Protein AF-A0A6J5XW31-F1 (afdb_monomer_lite)

Foldseek 3Di:
DDPPPPPPPPPDVLVVCLDLVNVLVVLVPQPPADPQLSVLLSVLSVDSVSSSVLVPDDNVVNRVVSVVSVD

Structure (mmCIF, N/CA/C/O backbone):
data_AF-A0A6J5XW31-F1
#
_entry.id   AF-A0A6J5XW31-F1
#
loop_
_atom_site.group_PDB
_atom_site.id
_atom_site.type_symbol
_a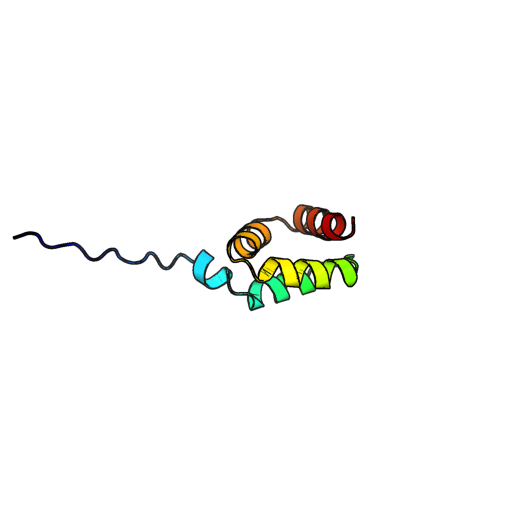tom_site.label_atom_id
_atom_site.label_alt_id
_atom_site.label_comp_id
_atom_site.label_asym_id
_atom_site.label_entity_id
_atom_site.label_seq_id
_atom_site.pdbx_PDB_ins_code
_atom_site.Cartn_x
_atom_site.Cartn_y
_atom_site.Cartn_z
_atom_site.occupancy
_atom_site.B_iso_or_equiv
_atom_site.auth_seq_id
_atom_site.auth_comp_id
_atom_site.auth_asym_id
_atom_site.auth_atom_id
_atom_site.pdbx_PDB_model_num
ATOM 1 N N . MET A 1 1 ? -12.517 -8.642 -47.707 1.00 38.66 1 MET A N 1
ATOM 2 C CA . MET A 1 1 ? -11.697 -9.506 -46.825 1.00 38.66 1 MET A CA 1
ATOM 3 C C . MET A 1 1 ? -11.349 -8.730 -45.563 1.00 38.66 1 MET A C 1
ATOM 5 O O . MET A 1 1 ? -10.508 -7.841 -45.604 1.00 38.66 1 MET A O 1
ATOM 9 N N . LEU A 1 2 ? -12.054 -9.008 -44.465 1.00 44.69 2 LEU A N 1
ATOM 10 C CA . LEU A 1 2 ? -11.849 -8.370 -43.166 1.00 44.69 2 LEU A CA 1
ATOM 11 C C . LEU A 1 2 ? -10.545 -8.903 -42.546 1.00 44.69 2 LEU A C 1
ATOM 13 O O . LEU A 1 2 ? -10.547 -9.930 -41.871 1.00 44.69 2 LEU A O 1
ATOM 17 N N . LYS A 1 3 ? -9.414 -8.233 -42.793 1.00 46.03 3 LYS A N 1
ATOM 18 C CA . LYS A 1 3 ? -8.188 -8.476 -42.022 1.00 46.03 3 LYS A CA 1
ATOM 19 C C . LYS A 1 3 ? -8.382 -7.834 -40.650 1.00 46.03 3 LYS A C 1
ATOM 21 O O . LYS A 1 3 ? -8.126 -6.646 -40.474 1.00 46.03 3 LYS A O 1
ATOM 26 N N . ARG A 1 4 ? -8.882 -8.625 -39.695 1.00 52.94 4 ARG A N 1
ATOM 27 C CA . ARG A 1 4 ? -8.852 -8.297 -38.265 1.00 52.94 4 ARG A CA 1
ATOM 28 C C . ARG A 1 4 ? -7.394 -8.043 -37.894 1.00 52.94 4 ARG A C 1
ATOM 30 O O . ARG A 1 4 ? -6.575 -8.958 -37.870 1.00 52.94 4 ARG A O 1
ATOM 37 N N . LYS A 1 5 ? -7.057 -6.767 -37.730 1.00 45.31 5 LYS A N 1
ATOM 38 C CA . LYS A 1 5 ? -5.748 -6.312 -37.283 1.00 45.31 5 LYS A CA 1
ATOM 39 C C . LYS A 1 5 ? -5.667 -6.729 -35.820 1.00 45.31 5 LYS A C 1
ATOM 41 O O . LYS A 1 5 ? -6.383 -6.164 -35.006 1.00 45.31 5 LYS A O 1
ATOM 46 N N . SER A 1 6 ? -4.890 -7.779 -35.550 1.00 50.56 6 SER A N 1
ATOM 47 C CA . SER A 1 6 ? -4.594 -8.253 -34.199 1.00 50.56 6 SER A CA 1
ATOM 48 C C . SER A 1 6 ? -4.280 -7.040 -33.338 1.00 50.56 6 SER A C 1
ATOM 50 O O . SER A 1 6 ? -3.357 -6.283 -33.660 1.00 50.56 6 SER A O 1
ATOM 52 N N . GLU A 1 7 ? -5.094 -6.826 -32.308 1.00 49.41 7 GLU A N 1
ATOM 53 C CA . GLU A 1 7 ? -4.809 -5.881 -31.245 1.00 49.41 7 GLU A CA 1
ATOM 54 C C . GLU A 1 7 ? -3.420 -6.248 -30.744 1.00 49.41 7 GLU A C 1
ATOM 56 O O . GLU A 1 7 ? -3.192 -7.325 -30.196 1.00 49.41 7 GLU A O 1
ATOM 61 N N . LYS A 1 8 ? -2.442 -5.400 -31.065 1.00 43.78 8 LYS A N 1
ATOM 62 C CA . LYS A 1 8 ? -1.163 -5.442 -30.382 1.00 43.78 8 LYS A CA 1
ATOM 63 C C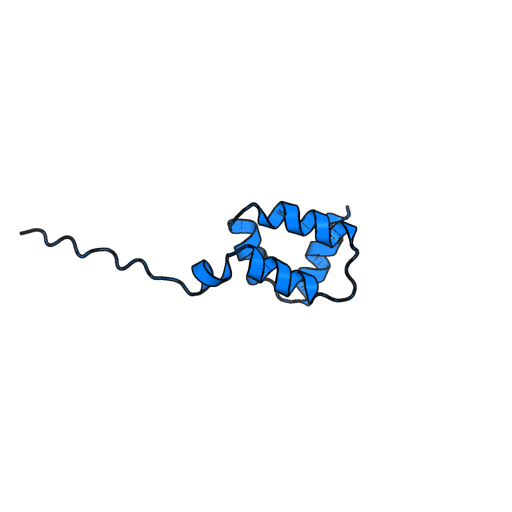 . LYS A 1 8 ? -1.528 -5.151 -28.942 1.00 43.78 8 LYS A C 1
ATOM 65 O O . LYS A 1 8 ? -1.859 -4.008 -28.633 1.00 43.78 8 LYS A O 1
ATOM 70 N N . GLU A 1 9 ? -1.553 -6.190 -28.114 1.00 51.47 9 GLU A N 1
ATOM 71 C CA . GLU A 1 9 ? -1.548 -6.044 -26.672 1.00 51.47 9 GLU A CA 1
ATOM 72 C C . GLU A 1 9 ? -0.410 -5.079 -26.368 1.00 51.47 9 GLU A C 1
ATOM 74 O O . GLU A 1 9 ? 0.769 -5.399 -26.522 1.00 51.47 9 GLU A O 1
ATOM 79 N N . VAL A 1 10 ? -0.771 -3.831 -26.079 1.00 45.88 10 VAL A N 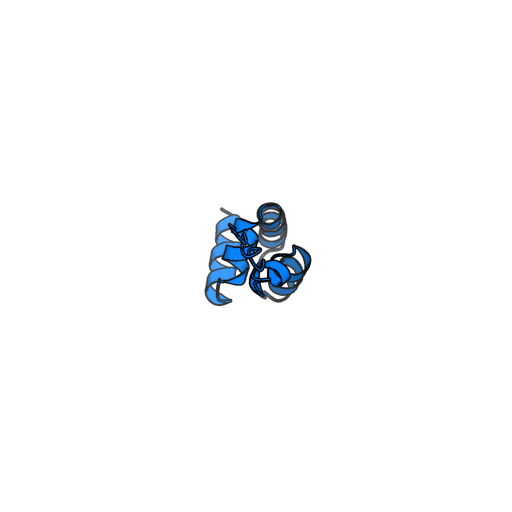1
ATOM 80 C CA . VAL A 1 10 ? 0.185 -2.836 -25.634 1.00 45.88 10 VAL A CA 1
ATOM 81 C C . VAL A 1 10 ? 0.654 -3.375 -24.296 1.00 45.88 10 VAL A C 1
ATOM 83 O O . VAL A 1 10 ? -0.056 -3.256 -23.293 1.00 45.88 10 VAL A O 1
ATOM 86 N N . TYR A 1 11 ? 1.809 -4.041 -24.309 1.00 50.28 11 TYR A N 1
ATOM 87 C CA . TYR A 1 11 ? 2.570 -4.386 -23.121 1.00 50.28 11 TYR A CA 1
ATOM 88 C C . TYR A 1 11 ? 2.933 -3.053 -22.478 1.00 50.28 11 TYR A C 1
ATOM 90 O O . TYR A 1 11 ? 3.905 -2.384 -22.816 1.00 50.28 11 TYR A O 1
ATOM 98 N N . SER A 1 12 ? 2.000 -2.560 -21.674 1.00 57.22 12 SER A N 1
ATOM 99 C CA . SER A 1 12 ? 2.167 -1.330 -20.940 1.00 57.22 12 SER A CA 1
ATOM 100 C C . SER A 1 12 ? 3.249 -1.619 -19.905 1.00 57.22 12 SER A C 1
ATOM 102 O O . SER A 1 12 ? 3.078 -2.596 -19.174 1.00 57.22 12 SER A O 1
ATOM 104 N N . PRO A 1 13 ? 4.302 -0.793 -19.780 1.00 59.22 13 PRO A N 1
ATOM 105 C CA . PRO A 1 13 ? 5.293 -0.942 -18.709 1.00 59.22 13 PRO A CA 1
ATOM 106 C C . PRO A 1 13 ? 4.637 -1.054 -17.322 1.00 59.22 13 PRO A C 1
ATOM 108 O O . PRO A 1 13 ? 5.148 -1.690 -16.414 1.00 59.22 13 PRO A O 1
ATOM 111 N N . PHE A 1 14 ? 3.426 -0.507 -17.181 1.00 54.38 14 PHE A N 1
ATOM 112 C CA . PHE A 1 14 ? 2.608 -0.610 -15.979 1.00 54.38 14 PHE A CA 1
ATOM 113 C C . PHE A 1 14 ? 2.047 -2.008 -15.685 1.00 54.38 14 PHE A C 1
ATOM 115 O O . PHE A 1 14 ? 1.706 -2.264 -14.536 1.00 54.38 14 PHE A O 1
ATOM 122 N N . ARG A 1 15 ? 1.886 -2.894 -16.679 1.00 58.38 15 ARG A N 1
ATOM 123 C CA . ARG A 1 15 ? 1.505 -4.297 -16.432 1.00 58.38 15 ARG A CA 1
ATOM 124 C C . ARG A 1 15 ? 2.666 -5.049 -15.797 1.00 58.38 15 ARG A C 1
ATOM 126 O O . ARG A 1 15 ? 2.438 -5.768 -14.831 1.00 58.38 15 ARG A O 1
ATOM 133 N N . GLU A 1 16 ? 3.871 -4.815 -16.302 1.00 57.28 16 GLU A N 1
ATOM 134 C CA . GLU A 1 16 ? 5.107 -5.399 -15.783 1.00 57.28 16 GLU A CA 1
ATOM 135 C C . GLU A 1 16 ? 5.396 -4.886 -14.367 1.00 57.28 16 GLU A C 1
ATOM 137 O O . GLU A 1 16 ? 5.552 -5.697 -13.469 1.00 57.28 16 GLU A O 1
ATOM 142 N N . LEU A 1 17 ? 5.240 -3.576 -14.124 1.00 57.81 17 LEU A N 1
ATOM 143 C CA . LEU A 1 17 ? 5.405 -2.975 -12.791 1.00 57.81 17 LEU A CA 1
ATOM 144 C C . LEU A 1 17 ? 4.317 -3.356 -11.768 1.00 57.81 17 LEU A C 1
ATOM 146 O O . LEU A 1 17 ? 4.446 -3.072 -10.583 1.00 57.81 17 LEU A O 1
ATOM 150 N N . SER A 1 18 ? 3.195 -3.939 -12.211 1.00 65.00 18 SER A N 1
ATOM 151 C CA . SER A 1 18 ? 2.051 -4.289 -11.346 1.00 65.00 18 SER A CA 1
ATOM 152 C C . SER A 1 18 ? 2.127 -5.694 -10.745 1.00 65.00 18 SER A C 1
ATOM 154 O O . SER A 1 18 ? 1.127 -6.218 -10.228 1.00 65.00 18 SER A O 1
ATOM 156 N N . ILE A 1 19 ? 3.303 -6.315 -10.799 1.00 84.06 19 ILE A N 1
ATOM 157 C CA . ILE A 1 19 ? 3.573 -7.529 -10.040 1.00 84.06 19 ILE A CA 1
ATOM 158 C C . ILE A 1 19 ? 3.691 -7.196 -8.550 1.00 84.06 19 ILE A C 1
ATOM 160 O O . ILE A 1 19 ? 3.943 -6.064 -8.139 1.00 84.06 19 ILE A O 1
ATOM 164 N N . ILE A 1 20 ? 3.387 -8.186 -7.716 1.00 88.75 20 ILE A N 1
ATOM 165 C CA . ILE A 1 20 ? 3.360 -7.991 -6.264 1.00 88.75 20 ILE A CA 1
ATOM 166 C C . ILE A 1 20 ? 4.758 -7.699 -5.704 1.00 88.75 20 ILE A C 1
ATOM 168 O O . ILE A 1 20 ? 4.871 -6.938 -4.749 1.00 88.75 20 ILE A O 1
ATOM 172 N N . GLU A 1 21 ? 5.797 -8.251 -6.332 1.00 90.25 21 GLU A N 1
ATOM 173 C CA . GLU A 1 21 ? 7.198 -8.121 -5.923 1.00 90.25 21 GLU A CA 1
ATOM 174 C C . GLU A 1 21 ? 7.671 -6.663 -5.979 1.00 90.25 21 GLU A C 1
ATOM 176 O O . GLU A 1 21 ? 8.158 -6.153 -4.975 1.00 90.25 21 GLU A O 1
ATOM 181 N N . ASP A 1 22 ? 7.384 -5.942 -7.065 1.00 90.50 22 ASP A N 1
ATOM 182 C CA . ASP A 1 22 ? 7.717 -4.515 -7.185 1.00 90.50 22 ASP A CA 1
ATOM 183 C C . ASP A 1 22 ? 7.010 -3.665 -6.120 1.00 90.50 22 ASP A C 1
ATOM 185 O O . ASP A 1 22 ? 7.574 -2.728 -5.552 1.00 90.50 22 ASP A O 1
ATOM 189 N N . CYS A 1 23 ? 5.755 -4.004 -5.800 1.00 92.00 23 CYS A N 1
ATOM 190 C CA . CYS A 1 23 ? 5.024 -3.324 -4.733 1.00 92.00 23 CYS A CA 1
ATOM 191 C C . CYS A 1 23 ? 5.657 -3.592 -3.360 1.00 92.00 23 CYS A C 1
ATOM 193 O O . CYS A 1 23 ? 5.669 -2.691 -2.523 1.00 92.00 23 CYS A O 1
ATOM 195 N N . MET A 1 24 ? 6.175 -4.802 -3.128 1.00 91.81 24 MET A N 1
ATOM 196 C CA . MET A 1 24 ? 6.878 -5.171 -1.895 1.00 91.81 24 MET A CA 1
ATOM 197 C C . MET A 1 24 ? 8.224 -4.459 -1.768 1.00 91.81 24 MET A C 1
ATOM 199 O O . MET A 1 24 ? 8.526 -3.956 -0.690 1.00 91.81 24 MET A O 1
ATOM 203 N N . GLU A 1 25 ? 9.003 -4.378 -2.847 1.00 91.75 25 GLU A N 1
ATOM 204 C CA . GLU A 1 25 ? 10.291 -3.677 -2.857 1.00 91.75 25 GLU A CA 1
ATOM 205 C C . GLU A 1 25 ? 10.103 -2.192 -2.530 1.00 91.75 25 GLU A C 1
ATOM 207 O O . GLU A 1 25 ? 10.724 -1.662 -1.607 1.00 91.75 25 GLU A O 1
ATOM 212 N N . ILE A 1 26 ? 9.166 -1.535 -3.220 1.00 91.88 26 ILE A N 1
ATOM 213 C CA . ILE A 1 26 ? 8.846 -0.125 -2.979 1.00 91.88 26 ILE A CA 1
ATOM 214 C C . ILE A 1 26 ? 8.321 0.081 -1.560 1.00 91.88 26 ILE A C 1
ATOM 216 O O . ILE A 1 26 ? 8.674 1.072 -0.927 1.00 91.88 26 ILE A O 1
ATOM 220 N N . LEU A 1 27 ? 7.471 -0.822 -1.062 1.00 92.25 27 LEU A N 1
ATOM 221 C CA . LEU A 1 27 ? 6.941 -0.755 0.298 1.00 92.25 27 LEU A CA 1
ATOM 222 C C . LEU A 1 27 ? 8.069 -0.846 1.339 1.00 92.25 27 LEU A C 1
ATOM 224 O O . LEU A 1 27 ? 8.104 -0.011 2.241 1.00 92.25 27 LEU A O 1
ATOM 228 N N . GLY A 1 28 ? 9.014 -1.774 1.162 1.00 90.44 28 GLY A N 1
ATOM 229 C CA . GLY A 1 28 ? 10.173 -1.942 2.043 1.00 90.44 28 GLY A CA 1
ATOM 230 C C . GLY A 1 28 ? 11.140 -0.756 2.033 1.00 90.44 28 GLY A C 1
ATOM 231 O O . GLY A 1 28 ? 11.803 -0.497 3.033 1.00 90.44 28 GLY A O 1
ATOM 232 N N . ALA A 1 29 ? 11.184 0.010 0.940 1.00 90.81 29 ALA A N 1
ATOM 233 C CA . ALA A 1 29 ? 11.952 1.251 0.860 1.00 90.81 29 ALA A CA 1
ATOM 234 C C . ALA A 1 29 ? 11.276 2.444 1.572 1.00 90.81 29 ALA A C 1
ATOM 236 O O . ALA A 1 29 ? 11.893 3.501 1.723 1.00 90.81 29 ALA A O 1
ATOM 237 N N . VAL A 1 30 ? 10.011 2.324 2.006 1.00 88.81 30 VAL A N 1
ATOM 238 C CA . VAL A 1 30 ? 9.321 3.410 2.715 1.00 88.81 30 VAL A CA 1
ATOM 239 C C . VAL A 1 30 ? 9.727 3.437 4.189 1.00 88.81 30 VAL A C 1
ATOM 241 O O . VAL A 1 30 ? 9.201 2.697 5.017 1.00 88.81 30 VAL A O 1
ATOM 244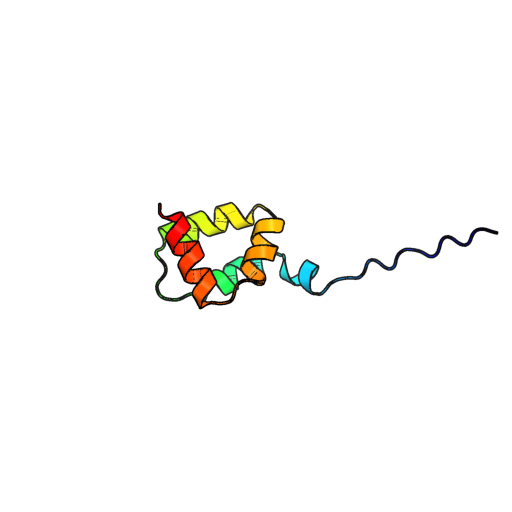 N N . GLU A 1 31 ? 10.604 4.374 4.537 1.00 86.19 31 GLU A N 1
ATOM 245 C CA . GLU A 1 31 ? 11.003 4.616 5.925 1.00 86.19 31 GLU A CA 1
ATOM 246 C C . GLU A 1 31 ? 9.880 5.237 6.779 1.00 86.19 31 GLU A C 1
ATOM 248 O O . GLU A 1 31 ? 9.044 6.019 6.304 1.00 86.19 31 GLU A O 1
ATOM 253 N N . GLY A 1 32 ? 9.900 4.932 8.082 1.00 84.12 32 GLY A N 1
ATOM 254 C CA . GLY A 1 32 ? 9.010 5.543 9.076 1.00 84.12 32 GLY A CA 1
ATOM 255 C C . GLY A 1 32 ? 7.569 5.025 9.044 1.00 84.12 32 GLY A C 1
ATOM 256 O O . GLY A 1 32 ? 6.649 5.746 9.434 1.00 84.12 32 GLY A O 1
ATOM 257 N N . VAL A 1 33 ? 7.363 3.800 8.559 1.00 84.19 33 VAL A N 1
ATOM 258 C CA . VAL A 1 33 ? 6.061 3.124 8.515 1.00 84.19 33 VAL A CA 1
ATOM 259 C C . VAL A 1 33 ? 6.037 2.002 9.552 1.00 84.19 33 VAL A C 1
ATOM 261 O O . VAL A 1 33 ? 7.002 1.264 9.684 1.00 84.19 33 VAL A O 1
ATOM 264 N N . ASN A 1 34 ? 4.926 1.877 10.280 1.00 89.19 34 ASN A N 1
ATOM 265 C CA . ASN A 1 34 ? 4.702 0.797 11.245 1.00 89.19 34 ASN A CA 1
ATOM 266 C C . ASN A 1 34 ? 4.595 -0.569 10.531 1.00 89.19 34 ASN A C 1
ATOM 268 O O . ASN A 1 34 ? 3.922 -0.668 9.501 1.00 89.19 34 ASN A O 1
ATOM 272 N N . ASP A 1 35 ? 5.186 -1.617 11.104 1.00 89.88 35 ASP A N 1
ATOM 273 C CA . ASP A 1 35 ? 5.098 -3.005 10.632 1.00 89.88 35 ASP A CA 1
ATOM 274 C C . ASP A 1 35 ? 3.645 -3.457 10.388 1.00 89.88 35 ASP A C 1
ATOM 276 O O . ASP A 1 35 ? 3.345 -4.084 9.369 1.00 89.88 35 ASP A O 1
ATOM 280 N N . ASP A 1 36 ? 2.702 -3.044 11.240 1.00 91.88 36 ASP A N 1
ATOM 281 C CA . ASP A 1 36 ? 1.273 -3.337 11.065 1.00 91.88 36 ASP A CA 1
ATOM 282 C C . ASP A 1 36 ? 0.707 -2.714 9.778 1.00 91.88 36 ASP A C 1
ATOM 284 O O . ASP A 1 36 ? -0.125 -3.312 9.089 1.00 91.88 36 ASP A O 1
ATOM 288 N N . ALA A 1 37 ? 1.159 -1.510 9.415 1.00 92.75 37 ALA A N 1
ATOM 289 C CA . ALA A 1 37 ? 0.754 -0.851 8.175 1.00 92.75 37 ALA A CA 1
ATOM 290 C C . ALA A 1 37 ? 1.351 -1.571 6.963 1.00 92.75 37 ALA A C 1
ATOM 292 O O . ALA A 1 37 ? 0.673 -1.715 5.944 1.00 92.75 37 ALA A O 1
ATOM 293 N N . HIS A 1 38 ? 2.588 -2.056 7.094 1.00 92.06 38 HIS A N 1
ATOM 294 C CA . HIS A 1 38 ? 3.262 -2.885 6.099 1.00 92.06 38 HIS A CA 1
ATOM 295 C C . HIS A 1 38 ? 2.460 -4.159 5.811 1.00 92.06 38 HIS A C 1
ATOM 297 O O . HIS A 1 38 ? 2.062 -4.398 4.670 1.00 92.06 38 HIS A O 1
ATOM 303 N N . VAL A 1 39 ? 2.125 -4.935 6.845 1.00 92.94 39 VAL A N 1
ATOM 304 C CA . VAL A 1 39 ? 1.351 -6.180 6.698 1.00 92.94 39 VAL A CA 1
ATOM 305 C C . VAL A 1 39 ? -0.034 -5.908 6.102 1.00 92.94 39 VAL A C 1
ATOM 307 O O . VAL A 1 39 ? -0.472 -6.607 5.183 1.00 92.94 39 VAL A O 1
ATOM 310 N N . LYS A 1 40 ? -0.723 -4.849 6.549 1.00 94.38 40 LYS A N 1
ATOM 311 C CA . LYS A 1 40 ? -2.024 -4.458 5.976 1.00 94.38 40 LYS A CA 1
ATOM 312 C C . LYS A 1 40 ? -1.918 -4.025 4.510 1.00 94.38 40 LYS A C 1
ATOM 314 O O . LYS A 1 40 ? -2.845 -4.281 3.737 1.00 94.38 40 LYS A O 1
ATOM 319 N N . ALA A 1 41 ? -0.818 -3.395 4.102 1.00 93.81 41 ALA A N 1
ATOM 320 C CA . ALA A 1 41 ? -0.579 -3.024 2.709 1.00 93.81 41 ALA A CA 1
ATOM 321 C C . ALA A 1 41 ? -0.355 -4.252 1.817 1.00 93.81 41 ALA A C 1
ATOM 323 O O . ALA A 1 41 ? -0.938 -4.320 0.733 1.00 93.81 41 ALA A O 1
ATOM 324 N N . LEU A 1 42 ? 0.378 -5.264 2.299 1.00 92.88 42 LEU A N 1
ATOM 325 C CA . LEU A 1 42 ? 0.546 -6.539 1.588 1.00 92.88 42 LEU A CA 1
ATOM 326 C C . LEU A 1 42 ? -0.807 -7.196 1.277 1.00 92.88 42 LEU A C 1
ATOM 328 O O . LEU A 1 42 ? -1.032 -7.659 0.158 1.00 92.88 42 LEU A O 1
ATOM 332 N N . ALA A 1 43 ? -1.757 -7.145 2.216 1.00 93.12 43 ALA A N 1
ATOM 333 C CA . ALA A 1 43 ? -3.114 -7.636 1.977 1.00 93.12 43 ALA A CA 1
ATOM 334 C C . ALA A 1 43 ? -3.831 -6.867 0.847 1.00 93.12 43 ALA A C 1
ATOM 336 O O . ALA A 1 43 ? -4.550 -7.473 0.049 1.00 93.12 43 ALA A O 1
ATOM 337 N N . LYS A 1 44 ? -3.614 -5.547 0.717 1.00 93.50 44 LYS A N 1
ATOM 338 C CA . LYS A 1 44 ? -4.163 -4.738 -0.391 1.00 93.50 44 LYS A CA 1
ATOM 339 C C . LYS A 1 44 ? -3.522 -5.086 -1.729 1.00 93.50 44 LYS A C 1
ATOM 341 O O . LYS A 1 44 ? -4.225 -5.105 -2.737 1.00 93.50 44 LYS A O 1
ATOM 346 N N . PHE A 1 45 ? -2.240 -5.439 -1.746 1.00 92.50 45 PHE A N 1
ATOM 347 C CA . PHE A 1 45 ? -1.549 -5.874 -2.960 1.00 92.50 45 PHE A CA 1
ATOM 348 C C . PHE A 1 45 ? -2.004 -7.242 -3.473 1.00 92.50 45 PHE A C 1
ATOM 350 O O . PHE A 1 45 ? -1.565 -7.658 -4.534 1.00 92.50 45 PHE A O 1
ATOM 357 N N . THR A 1 46 ? -2.933 -7.951 -2.836 1.00 90.31 46 THR A N 1
ATOM 358 C CA . THR A 1 46 ? -3.610 -9.081 -3.506 1.00 90.31 46 THR A CA 1
ATOM 359 C C . THR A 1 46 ? -4.481 -8.616 -4.682 1.00 90.31 46 THR A C 1
ATOM 361 O O . THR A 1 46 ? -4.710 -9.369 -5.627 1.00 90.31 46 THR A O 1
ATOM 364 N N . ASN A 1 47 ? -4.906 -7.350 -4.674 1.00 90.81 47 ASN A N 1
ATOM 365 C CA . ASN A 1 47 ? -5.727 -6.736 -5.707 1.00 90.81 47 ASN A CA 1
ATOM 366 C C . ASN A 1 47 ? -4.873 -5.894 -6.673 1.00 90.81 47 ASN A C 1
ATOM 368 O O . ASN A 1 47 ? -4.120 -5.007 -6.267 1.00 90.81 47 ASN A O 1
ATOM 372 N N . LEU A 1 48 ? -5.034 -6.151 -7.973 1.00 88.75 48 LEU A N 1
ATOM 373 C CA . LEU A 1 48 ? -4.262 -5.509 -9.038 1.00 88.75 48 LEU A CA 1
ATOM 374 C C . LEU A 1 48 ? -4.453 -3.984 -9.106 1.00 88.75 48 LEU A C 1
ATOM 376 O O . LEU A 1 48 ? -3.508 -3.257 -9.413 1.00 88.75 48 LEU A O 1
ATOM 380 N N . ASP A 1 49 ?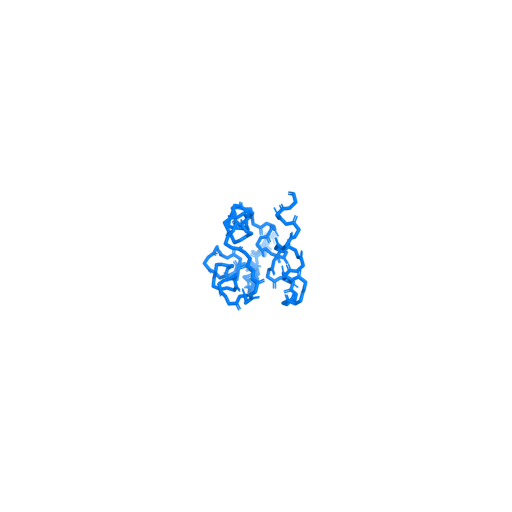 -5.651 -3.478 -8.830 1.00 90.25 49 ASP A N 1
ATOM 381 C CA . ASP A 1 49 ? -5.922 -2.041 -8.888 1.00 90.25 49 ASP A CA 1
ATOM 382 C C . ASP A 1 49 ? -5.250 -1.310 -7.731 1.00 90.25 49 ASP A C 1
ATOM 384 O O . ASP A 1 49 ? -4.667 -0.246 -7.937 1.00 90.25 49 ASP A O 1
ATOM 388 N N . TRP A 1 50 ? -5.219 -1.918 -6.544 1.00 92.31 50 TRP A N 1
ATOM 389 C CA . TRP A 1 50 ? -4.467 -1.375 -5.413 1.00 92.31 50 TRP A CA 1
ATOM 390 C C . TRP A 1 50 ? -2.964 -1.315 -5.687 1.00 92.31 50 TRP A C 1
ATOM 392 O O . TRP A 1 50 ? -2.342 -0.309 -5.345 1.00 92.31 50 TRP A O 1
ATOM 402 N N . ARG A 1 51 ? -2.392 -2.312 -6.378 1.00 92.50 51 ARG A N 1
ATOM 403 C CA . ARG A 1 51 ? -0.993 -2.252 -6.848 1.00 92.50 51 ARG A CA 1
ATOM 404 C C . ARG A 1 51 ? -0.770 -1.056 -7.765 1.00 92.50 51 ARG A C 1
ATOM 406 O O . ARG A 1 51 ? 0.092 -0.224 -7.507 1.00 92.50 51 ARG A O 1
ATOM 413 N N . LYS A 1 52 ? -1.600 -0.908 -8.803 1.00 90.25 52 LYS A N 1
ATOM 414 C CA . LYS A 1 52 ? -1.503 0.215 -9.754 1.00 90.25 52 LYS A CA 1
ATOM 415 C C . LYS A 1 52 ? -1.635 1.570 -9.063 1.00 90.25 52 LYS A C 1
ATOM 417 O O . LYS A 1 52 ? -0.908 2.502 -9.402 1.00 90.25 52 LYS A O 1
ATOM 422 N N . VAL A 1 53 ? -2.563 1.690 -8.115 1.00 90.75 53 VAL A N 1
ATOM 423 C CA . VAL A 1 53 ? -2.756 2.910 -7.324 1.00 90.75 53 VAL A CA 1
ATOM 424 C C . VAL A 1 53 ? -1.502 3.208 -6.504 1.00 90.75 53 VAL A C 1
ATOM 426 O O . VAL A 1 53 ? -0.995 4.323 -6.580 1.00 90.75 53 VAL A O 1
ATOM 429 N N . PHE A 1 54 ? -0.966 2.221 -5.784 1.00 92.31 54 PHE A N 1
ATOM 430 C CA . PHE A 1 54 ? 0.234 2.369 -4.957 1.00 92.31 54 PHE A CA 1
ATOM 431 C C . PHE A 1 54 ? 1.473 2.769 -5.767 1.00 92.31 54 PHE A C 1
ATOM 433 O O . PHE A 1 54 ? 2.185 3.707 -5.396 1.00 92.31 54 PHE A O 1
ATOM 440 N N . LEU A 1 55 ? 1.687 2.134 -6.919 1.00 89.88 55 LEU A N 1
ATOM 441 C CA . LEU A 1 55 ? 2.792 2.452 -7.828 1.00 89.88 55 LEU A CA 1
ATOM 442 C C . LEU A 1 55 ? 2.709 3.886 -8.353 1.00 89.88 55 LEU A C 1
ATOM 444 O O . LEU A 1 55 ? 3.733 4.544 -8.495 1.00 89.88 55 LEU A O 1
ATOM 448 N N . LYS A 1 56 ? 1.496 4.403 -8.577 1.00 89.38 56 LYS A N 1
ATOM 449 C CA . LYS A 1 56 ? 1.270 5.792 -9.002 1.00 89.38 56 LYS A CA 1
ATOM 450 C C . LYS A 1 56 ? 1.345 6.817 -7.868 1.00 89.38 56 LYS A C 1
ATOM 452 O O . LYS A 1 56 ? 1.388 8.015 -8.151 1.00 89.38 56 LYS A O 1
ATOM 457 N N . MET A 1 57 ? 1.326 6.401 -6.602 1.00 90.50 57 MET A N 1
ATOM 458 C CA . MET A 1 57 ? 1.498 7.332 -5.489 1.00 90.50 57 MET A CA 1
ATOM 459 C C . MET A 1 57 ? 2.956 7.788 -5.384 1.00 90.50 57 MET A C 1
ATOM 461 O O . MET A 1 57 ? 3.873 6.988 -5.511 1.00 90.50 57 MET A O 1
ATOM 465 N N . LEU A 1 58 ? 3.161 9.071 -5.085 1.00 87.38 58 LEU A N 1
ATOM 466 C CA . LEU A 1 58 ? 4.463 9.591 -4.658 1.00 87.38 58 LEU A CA 1
ATOM 467 C C . LEU A 1 58 ? 4.726 9.220 -3.193 1.00 87.38 58 LEU A C 1
ATOM 469 O O . LEU A 1 58 ? 3.776 9.117 -2.412 1.00 87.38 58 LEU A O 1
ATOM 473 N N . ASP A 1 59 ? 5.991 9.123 -2.791 1.00 84.88 59 ASP A N 1
ATOM 474 C CA . ASP A 1 59 ? 6.390 8.657 -1.452 1.00 84.88 59 ASP A CA 1
ATOM 475 C C . ASP A 1 59 ? 5.713 9.381 -0.275 1.00 84.88 59 ASP A C 1
ATOM 477 O O . ASP A 1 59 ? 5.242 8.699 0.641 1.00 84.88 59 ASP A O 1
ATOM 481 N N . PRO A 1 60 ? 5.529 10.722 -0.281 1.00 87.25 60 PRO A N 1
ATOM 482 C CA . PRO A 1 60 ? 4.797 11.389 0.797 1.00 87.25 60 PRO A CA 1
ATOM 483 C C . PRO A 1 60 ? 3.347 10.903 0.909 1.00 87.25 60 PRO A C 1
ATOM 485 O O . PRO A 1 60 ? 2.824 10.746 2.011 1.00 87.25 60 PRO A O 1
ATOM 488 N N . ARG A 1 61 ? 2.695 10.628 -0.229 1.00 90.38 61 ARG A N 1
ATOM 489 C CA . ARG A 1 61 ? 1.319 10.111 -0.265 1.00 90.38 61 ARG A CA 1
ATOM 490 C C . ARG A 1 61 ? 1.266 8.633 0.104 1.00 90.38 61 ARG A C 1
ATOM 492 O O . ARG A 1 61 ? 0.319 8.245 0.780 1.00 90.38 61 ARG A O 1
ATOM 499 N N . ARG A 1 62 ? 2.278 7.837 -0.269 1.00 91.94 62 ARG A N 1
ATOM 500 C CA . ARG A 1 62 ? 2.394 6.431 0.154 1.00 91.94 62 ARG A CA 1
ATOM 501 C C . ARG A 1 62 ? 2.430 6.328 1.672 1.00 91.94 62 ARG A C 1
ATOM 503 O O . ARG A 1 62 ? 1.627 5.591 2.226 1.00 91.94 62 ARG A O 1
ATOM 510 N N . ARG A 1 63 ? 3.253 7.131 2.355 1.00 90.38 63 ARG A N 1
ATOM 511 C CA . ARG A 1 63 ? 3.297 7.156 3.831 1.00 90.38 63 ARG A CA 1
ATOM 512 C C . ARG A 1 63 ? 1.954 7.514 4.459 1.00 90.38 63 ARG A C 1
ATOM 514 O O . ARG A 1 63 ? 1.506 6.843 5.382 1.00 90.38 63 ARG A O 1
ATOM 521 N N . VAL A 1 64 ? 1.288 8.550 3.946 1.00 91.38 64 VAL A N 1
ATOM 522 C CA . VAL A 1 64 ? -0.046 8.945 4.431 1.00 91.38 64 VAL A CA 1
ATOM 523 C C . VAL A 1 64 ? -1.062 7.819 4.234 1.00 91.38 64 VAL A C 1
ATOM 525 O O . VAL A 1 64 ? -1.836 7.524 5.143 1.00 91.38 64 VAL A O 1
ATOM 528 N N . TRP A 1 65 ? -1.042 7.165 3.072 1.00 93.56 65 TRP A N 1
ATOM 529 C CA . TRP A 1 65 ? -1.909 6.027 2.788 1.00 93.56 65 TRP A CA 1
ATOM 530 C C . TRP A 1 65 ? -1.614 4.844 3.717 1.00 93.56 65 TRP A C 1
ATOM 532 O O . TRP A 1 65 ? -2.542 4.330 4.333 1.00 93.56 65 TRP A O 1
ATOM 542 N N . LEU A 1 66 ? -0.347 4.473 3.908 1.00 93.12 66 LEU A N 1
ATOM 543 C CA . LEU A 1 66 ? 0.063 3.398 4.818 1.00 93.12 66 LEU A CA 1
ATOM 544 C C . LEU A 1 66 ? -0.401 3.669 6.253 1.00 93.12 66 LEU A C 1
ATOM 546 O O . LEU A 1 66 ? -1.051 2.824 6.862 1.00 93.12 66 LEU A O 1
ATOM 550 N N . ASN A 1 67 ? -0.192 4.886 6.756 1.00 91.06 67 ASN A N 1
ATOM 551 C CA . ASN A 1 67 ? -0.666 5.280 8.084 1.00 91.06 67 ASN A CA 1
ATOM 552 C C . ASN A 1 67 ? -2.199 5.267 8.200 1.00 91.06 67 ASN A C 1
ATOM 554 O O . ASN A 1 67 ? -2.735 5.043 9.282 1.00 91.06 67 ASN A O 1
ATOM 558 N N . SER A 1 68 ? -2.927 5.477 7.099 1.00 91.81 68 SER A N 1
ATOM 559 C CA . SER A 1 68 ? -4.390 5.377 7.099 1.00 91.81 68 SER A CA 1
ATOM 560 C C . SER A 1 68 ? -4.898 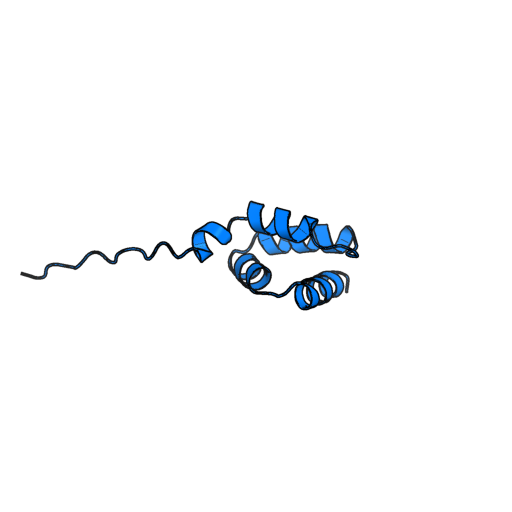3.941 7.244 1.00 91.81 68 SER A C 1
ATOM 562 O O . SER A 1 68 ? -6.016 3.754 7.714 1.00 91.81 68 SER A O 1
ATOM 564 N N . LEU A 1 69 ? -4.079 2.934 6.912 1.00 91.56 69 LEU A N 1
ATOM 565 C CA . LEU A 1 69 ? -4.419 1.520 7.099 1.00 91.56 69 LEU A CA 1
ATOM 566 C C . LEU A 1 69 ? -4.399 1.100 8.575 1.00 91.56 69 LEU A C 1
ATOM 568 O O . LEU A 1 69 ? -4.955 0.061 8.919 1.00 91.56 69 LEU A O 1
ATOM 572 N N . LEU A 1 70 ? -3.760 1.874 9.454 1.00 87.38 70 LEU A N 1
ATOM 573 C CA . LEU A 1 70 ? -3.694 1.586 10.892 1.00 87.38 70 LEU A CA 1
ATOM 574 C C . LEU A 1 70 ? -4.970 1.963 11.651 1.00 87.38 70 LEU A C 1
ATOM 576 O O . LEU A 1 70 ? -5.114 1.558 12.800 1.00 87.38 70 LEU A O 1
ATOM 580 N N . LYS A 1 71 ? -5.858 2.733 11.019 1.00 74.50 71 LYS A N 1
ATOM 581 C CA . LYS A 1 71 ? -7.136 3.154 11.595 1.00 74.50 71 LYS A CA 1
ATOM 582 C C . LYS A 1 71 ? -8.180 2.042 11.575 1.00 74.50 71 LYS A C 1
ATOM 584 O O . LYS A 1 71 ? -8.044 1.104 10.753 1.00 74.50 71 LYS A O 1
#

pLDDT: mean 80.42, std 17.37, range [38.66, 94.38]

Sequence (71 aa):
MLKRKSEKEVYSPFRELSIIEDCMEILGAVEGVNDDAHVKALAKFTNLDWRKVFLKMLDPRRRVWLNSLLK

Organism: Prunus armeniaca (NCBI:txid36596)

Radius of gyration: 16.21 Å; chains: 1; bounding box: 24×21×58 Å

Secondary structure (DSSP, 8-state):
------------HHHHTTSHHHHHHHHHT-TT--HHHHHHHHHHTTSHHHHHHHHHS-HHHHHHHHHHTT-